Protein AF-A0A0F7RTU9-F1 (afdb_monomer)

Mean predicted aligned error: 8.28 Å

InterPro domains:
  IPR013785 Aldolase-type TIM barrel [G3DSA:3.20.20.70] (1-147)
  IPR051799 NADH-dependent flavin oxidoreductase [PTHR43656] (2-129)

Foldseek 3Di:
DLLVCVVVPAQEDEDDDAPPVDGPPDDDDVVCVVLQAPCLVVLVVCQVSDDGHFYEYEGRFWFLVSQVVSCVVPSGVHYDDDLLCLQPVCSVVCRVVVVDGTRQDADPLQPPVLSVLLSVQSVVCVVVVHRRQDRNDPVSSVVSNVNSVPDDDPPDPDDPDDDD

Solvent-accessible surface area (backbone atoms only — not comparable to full-atom values): 9627 Å² total; per-residue (Å²): 110,68,54,58,43,42,74,72,66,42,62,66,48,74,44,68,86,62,50,95,87,47,73,77,73,80,76,77,51,71,67,33,60,76,54,30,27,81,50,45,75,56,32,50,69,49,48,84,59,51,91,77,39,41,38,31,40,37,49,69,68,51,34,50,67,53,52,49,48,37,42,76,72,55,35,24,75,39,80,46,82,60,74,63,46,32,62,33,78,56,45,71,59,32,39,75,66,70,74,35,65,51,59,82,61,72,24,86,83,39,54,77,89,44,50,63,39,29,36,55,49,15,45,52,29,49,75,71,74,40,80,38,58,50,38,55,37,71,67,25,13,50,51,32,48,58,56,36,71,68,56,73,77,76,81,74,95,66,87,91,76,90,81,132

Sequence (164 aa):
MSKRLEAAGVDLIELSGGTYESSGFEHKKESTVARESFFIEFAERIRPNLTKAKLAVTGGFRSSKAMAKAVEERSCDIVGLARPLCGEPHLCKDLLSDKQEKARDVHPDLPRQIEIGACVVQLNQLGHGATPCDTSTAEGAKFATDAAMQRKEPEHGGEKDQKL

pLDDT: mean 83.97, std 19.17, range [34.91, 98.06]

Secondary structure (DSSP, 8-state):
-HHHHHHTT--EEEE---BTTB-TTS---HHHHHTS-SSHHHHHHHGGG-SSSEEEEESS--BHHHHHHHHHTTS-SEEE--HHHHH-TTHHHHHHTTS-SBPPPPPTTS-GGGHHHHHHHHHHHHHTTPPPP-TTSHHHHHHHHHHHHTPPPP---S------

Radius of gyration: 18.68 Å; Cα contacts (8 Å, |Δi|>4): 212; chains: 1; bounding box: 53×34×46 Å

Organism: NCBI:txid49012

Nearest PDB structures (foldseek):
  1ps9-assembly1_A  TM=8.253E-01  e=2.124E-02  Escherichia coli
  6qkr-assembly1_A  TM=6.696E-01  e=1.210E-02  bacterium enrichment culture clone N47
  8e5h-assembly1_A  TM=7.631E-01  e=3.502E-02  Stutzerimonas chloritidismutans AW-1
  6ei9-assembly2_B  TM=5.352E-01  e=2.727E-02  Escherichia coli
  1vhn-assembly1_A  TM=4.891E-01  e=1.554E-02  Thermotoga maritima

Structure (mmCIF, N/CA/C/O backbone):
data_AF-A0A0F7RTU9-F1
#
_entry.id   AF-A0A0F7RTU9-F1
#
loop_
_atom_site.group_PDB
_atom_site.id
_atom_site.type_symbol
_atom_site.label_atom_id
_atom_site.label_alt_id
_atom_site.label_comp_id
_atom_site.label_asym_id
_atom_site.label_entity_id
_atom_site.label_seq_id
_atom_site.pdbx_PDB_ins_code
_atom_site.Cartn_x
_atom_site.Cartn_y
_atom_site.Cartn_z
_atom_site.occupancy
_atom_site.B_iso_or_equiv
_atom_site.auth_seq_id
_atom_site.auth_comp_id
_atom_site.auth_asym_id
_atom_site.auth_atom_id
_atom_site.pdbx_PDB_model_num
ATOM 1 N N . MET A 1 1 ? -22.866 11.097 9.475 1.00 85.38 1 MET A N 1
ATOM 2 C CA . MET A 1 1 ? -22.987 10.113 8.377 1.00 85.38 1 MET A CA 1
ATOM 3 C C . MET A 1 1 ? -22.564 8.719 8.832 1.00 85.38 1 MET A C 1
ATOM 5 O O . MET A 1 1 ? -23.419 7.851 8.861 1.00 85.38 1 MET A O 1
ATOM 9 N N . SER A 1 2 ? -21.321 8.517 9.288 1.00 86.81 2 SER A N 1
ATOM 10 C CA . SER A 1 2 ? -20.786 7.209 9.729 1.00 86.81 2 SER A CA 1
ATOM 11 C C . SER A 1 2 ? -21.684 6.423 10.704 1.00 86.81 2 SER A C 1
ATOM 13 O O . SER A 1 2 ? -22.021 5.283 10.416 1.00 86.81 2 SER A O 1
ATOM 15 N N . LYS A 1 3 ? -22.190 7.049 11.779 1.00 90.75 3 LYS A N 1
ATOM 16 C CA . LYS A 1 3 ? -23.154 6.412 12.712 1.00 90.75 3 LYS A CA 1
ATOM 17 C C . LYS A 1 3 ? -24.434 5.909 12.038 1.00 90.75 3 LYS A C 1
ATOM 19 O O . LYS A 1 3 ? -24.979 4.889 12.434 1.00 90.75 3 LYS A O 1
ATOM 24 N N . ARG A 1 4 ? -24.933 6.641 11.034 1.00 95.00 4 ARG A N 1
ATOM 25 C CA . ARG A 1 4 ? -26.150 6.263 10.296 1.00 95.00 4 ARG A CA 1
ATOM 26 C C . ARG A 1 4 ? -25.887 5.074 9.379 1.00 95.00 4 ARG A C 1
ATOM 28 O O . ARG A 1 4 ? -26.762 4.232 9.256 1.00 95.00 4 ARG A O 1
ATOM 35 N N . LEU A 1 5 ? -24.700 5.010 8.771 1.00 94.12 5 LEU A N 1
ATOM 36 C CA . LEU A 1 5 ? -24.277 3.865 7.961 1.00 94.12 5 LEU A CA 1
ATOM 37 C C . LEU A 1 5 ? -24.150 2.605 8.827 1.00 94.12 5 LEU A C 1
ATOM 39 O O . LEU A 1 5 ? -24.721 1.578 8.486 1.00 94.12 5 LEU A O 1
ATOM 43 N N . GLU A 1 6 ? -23.500 2.705 9.988 1.00 93.19 6 GLU A N 1
ATOM 44 C CA . GLU A 1 6 ? -23.400 1.583 10.933 1.00 93.19 6 GLU A CA 1
ATOM 45 C C . GLU A 1 6 ? -24.781 1.137 11.448 1.00 93.19 6 GLU A C 1
ATOM 47 O O . GLU A 1 6 ? -25.077 -0.054 11.476 1.00 93.19 6 GLU A O 1
ATOM 52 N N . ALA A 1 7 ? -25.671 2.079 11.786 1.00 94.44 7 ALA A N 1
ATOM 53 C CA . ALA A 1 7 ? -27.045 1.761 12.187 1.00 94.44 7 ALA A CA 1
ATOM 54 C C . ALA A 1 7 ? -27.873 1.110 11.063 1.00 94.44 7 ALA A C 1
ATOM 56 O O . ALA A 1 7 ? -28.804 0.363 11.349 1.00 94.44 7 ALA A O 1
ATOM 57 N N . ALA A 1 8 ? -27.528 1.376 9.801 1.00 96.56 8 ALA A N 1
ATOM 58 C CA . ALA A 1 8 ? -28.127 0.736 8.633 1.00 96.56 8 ALA A CA 1
ATOM 59 C C . ALA A 1 8 ? -27.530 -0.652 8.324 1.00 96.56 8 ALA A C 1
ATOM 61 O O . ALA A 1 8 ? -27.941 -1.275 7.350 1.00 96.56 8 ALA A O 1
ATOM 62 N N . GLY A 1 9 ? -26.586 -1.143 9.137 1.00 96.31 9 GLY A N 1
ATOM 63 C CA . GLY A 1 9 ? -25.987 -2.470 8.984 1.00 96.31 9 GLY A CA 1
ATOM 64 C C . GLY A 1 9 ? -24.750 -2.514 8.086 1.00 96.31 9 GLY A C 1
ATOM 65 O O . GLY A 1 9 ? -24.400 -3.583 7.606 1.00 96.31 9 GLY A O 1
ATOM 66 N N . VAL A 1 10 ? -24.084 -1.382 7.831 1.00 96.69 10 VAL A N 1
ATOM 67 C CA . V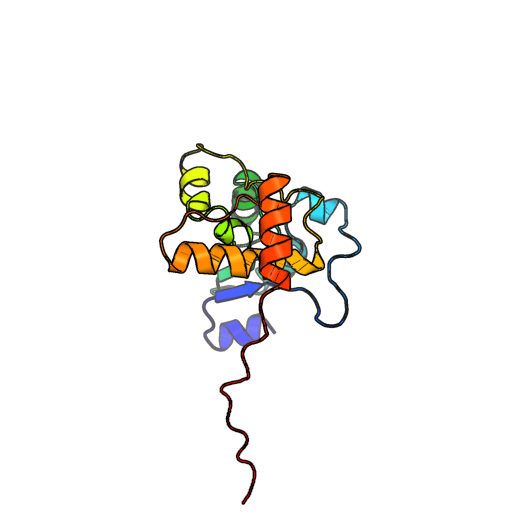AL A 1 10 ? -22.806 -1.382 7.100 1.00 96.69 10 VAL A CA 1
ATOM 68 C C . VAL A 1 10 ? -21.691 -1.942 7.988 1.00 96.69 10 VAL A C 1
ATOM 70 O O . VAL A 1 10 ? -21.366 -1.350 9.016 1.00 96.69 10 VAL A O 1
ATOM 73 N N . ASP A 1 11 ? -21.067 -3.039 7.552 1.00 96.81 11 ASP A N 1
ATOM 74 C CA . ASP A 1 11 ? -19.986 -3.721 8.285 1.00 96.81 11 ASP A CA 1
ATOM 75 C C . ASP A 1 11 ? -18.588 -3.140 8.025 1.00 96.81 11 ASP A C 1
ATOM 77 O O . ASP A 1 11 ? -17.681 -3.286 8.848 1.00 96.81 11 ASP A O 1
ATOM 81 N N . LEU A 1 12 ? -18.399 -2.471 6.885 1.00 96.38 12 LEU A N 1
ATOM 82 C CA . LEU A 1 12 ? -17.127 -1.892 6.462 1.00 96.38 12 LEU A CA 1
ATOM 83 C C . LEU A 1 12 ? -17.349 -0.505 5.869 1.00 96.38 12 LEU A C 1
ATOM 85 O O . LEU A 1 12 ? -18.114 -0.334 4.923 1.00 96.38 12 LEU A O 1
ATOM 89 N N . ILE A 1 13 ? -16.628 0.477 6.397 1.00 94.38 13 ILE A N 1
ATOM 90 C CA . ILE A 1 13 ? -16.525 1.810 5.813 1.00 94.38 13 ILE A CA 1
ATOM 91 C C . ILE A 1 13 ? -15.108 1.955 5.279 1.00 94.38 13 ILE A C 1
ATOM 93 O O . ILE A 1 13 ? -14.144 1.880 6.037 1.00 94.38 13 ILE A O 1
ATOM 97 N N . GLU A 1 14 ? -14.985 2.158 3.975 1.00 92.94 14 GLU A N 1
ATOM 98 C CA . GLU A 1 14 ? -13.709 2.386 3.306 1.00 92.94 14 GLU A CA 1
ATOM 99 C C . GLU A 1 14 ? -13.533 3.877 3.012 1.00 92.94 14 GLU A C 1
ATOM 101 O O . GLU A 1 14 ? -14.459 4.553 2.561 1.00 92.94 14 GLU A O 1
ATOM 106 N N . LEU A 1 15 ? -12.356 4.403 3.348 1.00 89.25 15 LEU A N 1
ATOM 107 C CA . LEU A 1 15 ? -11.948 5.771 3.077 1.00 89.25 15 LEU A CA 1
ATOM 108 C C . LEU A 1 15 ? -10.879 5.763 1.990 1.00 89.25 15 LEU A C 1
ATOM 110 O O . LEU A 1 15 ? -9.719 5.423 2.234 1.00 89.25 15 LEU A O 1
ATOM 114 N N . SER A 1 16 ? -11.287 6.206 0.812 1.00 82.62 16 SER A N 1
ATOM 115 C CA . SER A 1 16 ? -10.440 6.519 -0.331 1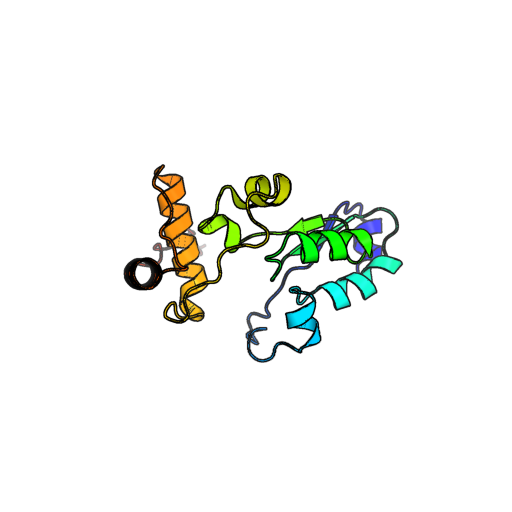.00 82.62 16 SER A CA 1
ATOM 116 C C . SER A 1 16 ? -10.737 7.939 -0.812 1.00 82.62 16 SER A C 1
ATOM 118 O O . SER A 1 16 ? -11.682 8.590 -0.357 1.00 82.62 16 SER A O 1
ATOM 120 N N . GLY A 1 17 ? -9.928 8.462 -1.733 1.00 68.50 17 GLY A N 1
ATOM 121 C CA . GLY A 1 17 ? -10.258 9.737 -2.352 1.00 68.50 17 GLY A CA 1
ATOM 122 C C . GLY A 1 17 ? -9.194 10.353 -3.250 1.00 68.50 17 GLY A C 1
ATOM 123 O O . GLY A 1 17 ? -8.142 9.780 -3.535 1.00 68.50 17 GLY A O 1
ATOM 124 N N . GLY A 1 18 ? -9.556 11.564 -3.667 1.00 55.22 18 GLY A N 1
ATOM 125 C CA . GLY A 1 18 ? -9.053 12.367 -4.773 1.00 55.22 18 GLY A CA 1
ATOM 126 C C . GLY A 1 18 ? -10.289 13.073 -5.328 1.00 55.22 18 GLY A C 1
ATOM 127 O O . GLY A 1 18 ? -11.167 12.422 -5.882 1.00 55.22 18 GLY A O 1
ATOM 128 N N . THR A 1 19 ? -10.456 14.366 -5.069 1.00 38.78 19 THR A N 1
ATOM 129 C CA . THR A 1 19 ? -11.599 15.112 -5.608 1.00 38.78 19 THR A CA 1
ATOM 130 C C . THR A 1 19 ? -11.443 15.200 -7.124 1.00 38.78 19 THR A C 1
ATOM 132 O O . THR A 1 19 ? -10.412 15.662 -7.601 1.00 38.78 19 THR A O 1
ATOM 135 N N . TYR A 1 20 ? -12.455 14.778 -7.888 1.00 39.41 20 TYR A N 1
ATOM 136 C CA . TYR A 1 20 ? -12.481 14.941 -9.353 1.00 39.41 20 TYR A CA 1
AT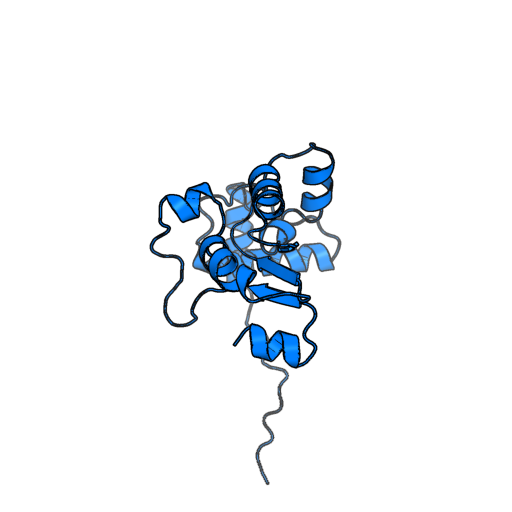OM 137 C C . TYR A 1 20 ? -12.249 16.409 -9.781 1.00 39.41 20 TYR A C 1
ATOM 139 O O . TYR A 1 20 ? -11.766 16.660 -10.878 1.00 39.41 20 TYR A O 1
ATOM 147 N N . GLU A 1 21 ? -12.544 17.367 -8.894 1.00 34.91 21 GLU A N 1
ATOM 148 C CA . GLU A 1 21 ? -12.516 18.816 -9.151 1.00 34.91 21 GLU A CA 1
ATOM 149 C C . GLU A 1 21 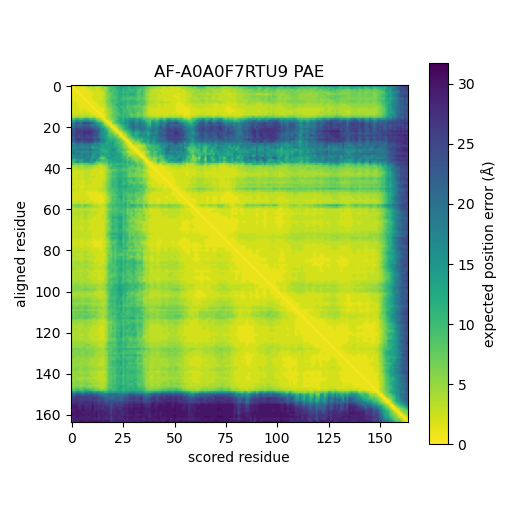? -11.303 19.549 -8.554 1.00 34.91 21 GLU A C 1
ATOM 151 O O . GLU A 1 21 ? -11.055 20.711 -8.858 1.00 34.91 21 GLU A O 1
ATOM 156 N N . SER A 1 22 ? -10.511 18.886 -7.716 1.00 42.12 22 SER A N 1
ATOM 157 C CA . SER A 1 22 ? -9.191 19.378 -7.332 1.00 42.12 22 SER A CA 1
ATOM 158 C C . SER A 1 22 ? -8.310 18.166 -7.165 1.00 42.12 22 SER A C 1
ATOM 160 O O . SER A 1 22 ? -8.549 17.328 -6.296 1.00 42.12 22 SER A O 1
ATOM 162 N N . SER A 1 23 ? -7.316 18.040 -8.037 1.00 42.38 23 SER A N 1
ATOM 163 C CA . SER A 1 23 ? -6.279 17.032 -7.921 1.00 42.38 23 SER A CA 1
ATOM 164 C C . SER A 1 23 ? -5.760 17.074 -6.485 1.00 42.38 23 SER A C 1
ATOM 166 O O . SER A 1 23 ? -5.029 17.998 -6.127 1.00 42.38 23 SER A O 1
ATOM 168 N N . GLY A 1 24 ? -6.168 16.108 -5.647 1.00 46.50 24 GLY A N 1
ATOM 169 C CA . GLY A 1 24 ? -5.779 15.942 -4.234 1.00 46.50 24 GLY A CA 1
ATOM 170 C C . GLY A 1 24 ? -4.296 15.583 -4.086 1.00 46.50 24 GLY A C 1
ATOM 171 O O . GLY A 1 24 ? -3.894 14.723 -3.310 1.00 46.50 24 GLY A O 1
ATOM 172 N N . PHE A 1 25 ? -3.483 16.195 -4.931 1.00 49.94 25 PHE A N 1
ATOM 173 C CA . PHE A 1 25 ? -2.214 15.756 -5.453 1.00 49.94 25 PHE A CA 1
ATOM 174 C C . PHE A 1 25 ? -1.198 16.902 -5.485 1.00 49.94 25 PHE A C 1
ATOM 176 O O . PHE A 1 25 ? -0.016 16.594 -5.635 1.00 49.94 25 PHE A O 1
ATOM 183 N N . GLU A 1 26 ? -1.621 18.165 -5.319 1.00 45.56 26 GLU A N 1
ATOM 184 C CA . GLU A 1 26 ? -0.742 19.331 -5.504 1.00 45.56 26 GLU A CA 1
ATOM 185 C C . GLU A 1 26 ? -0.017 19.808 -4.241 1.00 45.56 26 GLU A C 1
ATOM 187 O O . GLU A 1 26 ? 1.090 20.317 -4.354 1.00 45.56 26 GLU A O 1
ATOM 192 N N . HIS A 1 27 ? -0.511 19.538 -3.030 1.00 40.78 27 HIS A N 1
ATOM 193 C CA . HIS A 1 27 ? 0.259 19.822 -1.813 1.00 40.78 27 HIS A CA 1
ATOM 194 C C . HIS A 1 27 ? 0.085 18.719 -0.773 1.00 40.78 27 HIS A C 1
ATOM 196 O O . HIS A 1 27 ? -0.912 18.660 -0.053 1.00 40.78 27 HIS A O 1
ATOM 202 N N . LYS A 1 28 ? 1.080 17.827 -0.678 1.00 53.28 28 LYS A N 1
ATOM 203 C CA . LYS A 1 28 ? 1.184 16.921 0.468 1.00 53.28 28 LYS A CA 1
ATOM 204 C C . LYS A 1 28 ? 1.765 17.715 1.634 1.00 53.28 28 LYS A C 1
ATOM 206 O O . LYS A 1 28 ? 2.880 18.217 1.531 1.00 53.28 28 LYS A O 1
ATOM 211 N N . LYS A 1 29 ? 1.035 17.811 2.746 1.00 53.38 29 LYS A N 1
ATOM 212 C CA . LYS A 1 29 ? 1.633 18.247 4.016 1.00 53.38 29 LYS A CA 1
ATOM 213 C C . LYS A 1 29 ? 2.758 17.276 4.381 1.00 53.38 29 LYS A C 1
ATOM 215 O O . LYS A 1 29 ? 2.654 16.087 4.078 1.00 53.38 29 LYS A O 1
ATOM 220 N N . GLU A 1 30 ? 3.790 17.738 5.081 1.00 54.28 30 GLU A N 1
ATOM 221 C CA . GLU A 1 30 ? 4.855 16.853 5.581 1.00 54.28 30 GLU A CA 1
ATOM 222 C C . GLU A 1 30 ? 4.289 15.687 6.407 1.00 54.28 30 GLU A C 1
ATOM 224 O O . GLU A 1 30 ? 4.762 14.560 6.280 1.00 54.28 30 GLU A O 1
ATOM 229 N N . SER A 1 31 ? 3.202 15.909 7.161 1.00 51.91 31 SER A N 1
ATOM 230 C CA . SER A 1 31 ? 2.493 14.847 7.889 1.00 51.91 31 SER A CA 1
ATOM 231 C C . SER A 1 31 ? 1.918 13.765 6.966 1.00 51.91 31 SER A C 1
ATOM 233 O O . SER A 1 31 ? 1.980 12.583 7.295 1.00 51.91 31 SER A O 1
ATOM 235 N N . THR A 1 32 ? 1.407 14.146 5.794 1.00 55.56 32 THR A N 1
ATOM 236 C CA . THR A 1 32 ? 0.882 13.237 4.765 1.00 55.56 32 THR A CA 1
ATOM 237 C C . THR A 1 32 ? 1.990 12.445 4.075 1.00 55.56 32 THR A C 1
ATOM 239 O O . THR A 1 32 ? 1.783 11.292 3.705 1.00 55.56 32 THR A O 1
ATOM 242 N N . VAL A 1 33 ? 3.170 13.047 3.904 1.00 59.25 33 VAL A N 1
ATOM 243 C CA . VAL A 1 33 ? 4.358 12.344 3.398 1.00 59.25 33 VAL A CA 1
ATOM 244 C C . VAL A 1 33 ? 4.858 11.347 4.443 1.00 59.25 33 VAL A C 1
ATOM 246 O O . VAL A 1 33 ? 5.031 10.175 4.127 1.00 59.25 33 VAL A O 1
ATOM 249 N N . ALA A 1 34 ? 5.016 11.784 5.695 1.00 57.28 34 ALA A N 1
ATOM 250 C CA . ALA A 1 34 ? 5.559 10.977 6.785 1.00 57.28 34 ALA A CA 1
ATOM 251 C C . ALA A 1 34 ? 4.668 9.790 7.187 1.00 57.28 34 ALA A C 1
ATOM 253 O O . ALA A 1 34 ? 5.176 8.764 7.628 1.00 57.28 34 ALA A O 1
ATOM 254 N N . ARG A 1 35 ? 3.341 9.918 7.057 1.00 56.38 35 ARG A N 1
ATOM 255 C CA . ARG A 1 35 ? 2.386 8.834 7.357 1.00 56.38 35 ARG A CA 1
ATOM 256 C C . ARG A 1 35 ? 2.007 8.007 6.133 1.00 56.38 35 ARG A C 1
ATOM 258 O O . ARG A 1 35 ? 1.185 7.107 6.254 1.00 56.38 35 ARG A O 1
ATOM 265 N N . GLU A 1 36 ? 2.536 8.358 4.961 1.00 58.97 36 GLU A N 1
ATOM 266 C CA . GLU A 1 36 ? 2.221 7.773 3.652 1.00 58.97 36 GLU A CA 1
ATOM 267 C C . GLU A 1 36 ? 0.729 7.789 3.257 1.00 58.97 36 GLU A C 1
ATOM 269 O O . GLU A 1 36 ? 0.404 7.439 2.131 1.00 58.97 36 GLU A O 1
ATOM 274 N N . SER A 1 37 ? -0.193 8.246 4.109 1.00 63.19 37 SER A N 1
ATOM 275 C CA . SER A 1 37 ? -1.632 8.210 3.857 1.00 63.19 37 SER A CA 1
ATOM 276 C C . SER A 1 37 ? -2.283 9.575 4.034 1.00 63.19 37 SER A C 1
ATOM 278 O O . SER A 1 37 ? -2.144 10.246 5.057 1.00 63.19 37 SER A O 1
ATOM 280 N N . PHE A 1 38 ? -3.055 9.960 3.020 1.00 66.44 38 PHE A N 1
ATOM 281 C CA . PHE A 1 38 ? -3.840 11.193 2.986 1.00 66.44 38 PHE A CA 1
ATOM 282 C C . PHE A 1 38 ? -5.050 11.159 3.921 1.00 66.44 38 PHE A C 1
ATOM 284 O O . PHE A 1 38 ? -5.511 12.208 4.364 1.00 66.44 38 PHE A O 1
ATOM 291 N N . PHE A 1 39 ? -5.564 9.965 4.223 1.00 77.00 39 PHE A 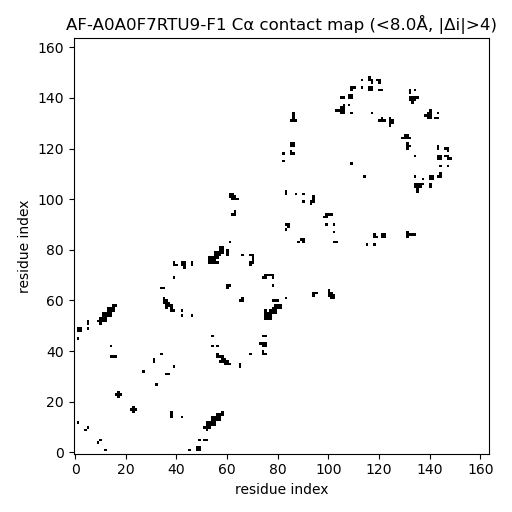N 1
ATOM 292 C CA . PHE A 1 39 ? -6.867 9.797 4.866 1.00 77.00 39 PHE A CA 1
ATOM 293 C C . PHE A 1 39 ? -6.781 9.350 6.321 1.00 77.00 39 PHE A C 1
ATOM 295 O O . PHE A 1 39 ? -7.809 9.324 6.986 1.00 77.00 39 PHE A O 1
ATOM 302 N N . ILE A 1 40 ? -5.587 9.069 6.849 1.00 82.44 40 ILE A N 1
ATOM 303 C CA . ILE A 1 40 ? -5.417 8.621 8.238 1.00 82.44 40 ILE A CA 1
ATOM 304 C C . ILE A 1 40 ? -5.915 9.661 9.252 1.00 82.44 40 ILE A C 1
ATOM 306 O O . ILE A 1 40 ? -6.684 9.309 10.140 1.00 82.44 40 ILE A O 1
ATOM 310 N N . GLU A 1 41 ? -5.614 10.951 9.067 1.00 81.94 41 GLU A N 1
ATOM 311 C CA . GLU A 1 41 ? -6.143 12.011 9.948 1.00 81.94 41 GLU A CA 1
ATOM 312 C C . GLU A 1 41 ? -7.682 12.103 9.895 1.00 81.94 41 GLU A C 1
ATOM 314 O O . GLU A 1 41 ? -8.339 12.452 10.877 1.00 81.94 41 GLU A O 1
ATOM 319 N N . PHE A 1 42 ? -8.283 11.800 8.742 1.00 85.44 42 PHE A N 1
ATOM 320 C CA . PHE A 1 42 ? -9.738 11.777 8.592 1.00 85.44 42 PHE A CA 1
ATOM 321 C C . PHE A 1 42 ? -10.348 10.516 9.215 1.00 85.44 42 PHE A C 1
ATOM 323 O O . PHE A 1 42 ? -11.373 10.590 9.897 1.00 85.44 42 PHE A O 1
ATOM 330 N N . ALA A 1 43 ? -9.681 9.376 9.047 1.00 89.69 43 ALA A N 1
ATOM 331 C CA . ALA A 1 43 ? -10.042 8.100 9.641 1.00 89.69 43 ALA A CA 1
ATOM 332 C C . ALA A 1 43 ? -10.048 8.181 11.174 1.00 89.69 43 ALA A C 1
ATOM 334 O O . ALA A 1 43 ? -11.034 7.799 11.804 1.00 89.69 43 ALA A O 1
ATOM 335 N N . GLU A 1 44 ? -9.030 8.811 11.766 1.00 89.88 44 GLU A N 1
ATOM 336 C CA . GLU A 1 44 ? -8.925 9.075 13.208 1.00 89.88 44 GLU A CA 1
ATOM 337 C C . GLU A 1 44 ? -10.103 9.899 13.751 1.00 89.88 44 GLU A C 1
ATOM 339 O O . GLU A 1 44 ? -10.546 9.682 14.877 1.00 89.88 44 GLU A O 1
ATOM 344 N N . ARG A 1 45 ? -10.678 10.805 12.949 1.00 90.12 45 ARG A N 1
ATOM 345 C CA . ARG A 1 45 ? -11.871 11.585 13.337 1.00 90.12 45 ARG A CA 1
ATOM 346 C C . ARG A 1 45 ? -13.167 10.785 13.231 1.00 90.12 45 ARG A C 1
ATOM 348 O O . ARG A 1 45 ? -14.121 11.044 13.967 1.00 90.12 45 ARG A O 1
ATOM 355 N N . ILE A 1 46 ? -13.235 9.829 12.306 1.00 90.44 46 ILE A N 1
ATOM 356 C CA . ILE A 1 46 ? -14.410 8.969 12.123 1.00 90.44 46 ILE A CA 1
ATOM 357 C C . ILE A 1 46 ? -14.425 7.842 13.152 1.00 90.44 46 ILE A C 1
ATOM 359 O O . ILE A 1 46 ? -15.499 7.520 13.660 1.00 90.44 46 ILE A O 1
ATOM 363 N N . ARG A 1 47 ? -13.260 7.278 13.484 1.00 91.69 47 ARG A N 1
ATOM 364 C CA . ARG A 1 47 ? -13.104 6.084 14.321 1.00 91.69 47 ARG A CA 1
ATOM 365 C C . ARG A 1 47 ? -13.893 6.120 15.640 1.00 91.69 47 ARG A C 1
ATOM 367 O O . ARG A 1 47 ? -14.583 5.138 15.901 1.00 91.69 47 ARG A O 1
ATOM 374 N N . PRO A 1 48 ? -13.910 7.213 16.433 1.00 93.50 48 PRO A N 1
ATOM 375 C CA . PRO A 1 48 ? -14.671 7.269 17.688 1.00 93.50 48 PRO A CA 1
ATOM 376 C C . PRO A 1 48 ? -16.192 7.170 17.510 1.00 93.50 48 PRO A C 1
ATOM 378 O O . PRO A 1 48 ? -16.923 6.967 18.475 1.00 93.50 48 PRO A O 1
ATOM 381 N N . ASN A 1 49 ? -16.691 7.360 16.287 1.00 93.25 49 ASN A N 1
ATOM 382 C CA . ASN A 1 49 ? -18.113 7.298 15.972 1.00 93.25 49 ASN A CA 1
ATOM 383 C C . ASN A 1 49 ? -18.585 5.901 15.555 1.00 93.25 49 ASN A C 1
ATOM 385 O O . ASN A 1 49 ? -19.781 5.746 15.323 1.00 93.25 49 ASN A O 1
ATOM 389 N N . LEU A 1 50 ? -17.676 4.934 15.423 1.00 94.19 50 LEU A N 1
ATOM 390 C CA . LEU A 1 50 ? -17.970 3.567 15.005 1.00 94.19 50 LEU A CA 1
ATOM 391 C C . LEU A 1 50 ? -17.805 2.616 16.186 1.00 94.19 50 LEU A C 1
ATOM 393 O O . LEU A 1 50 ? -16.838 2.712 16.942 1.00 94.19 50 LEU A O 1
ATOM 397 N N . THR A 1 51 ? -18.751 1.696 16.338 1.00 93.56 51 THR A N 1
ATOM 398 C CA . THR A 1 51 ? -18.764 0.704 17.422 1.00 93.56 51 THR A CA 1
ATOM 399 C C . THR A 1 51 ? -1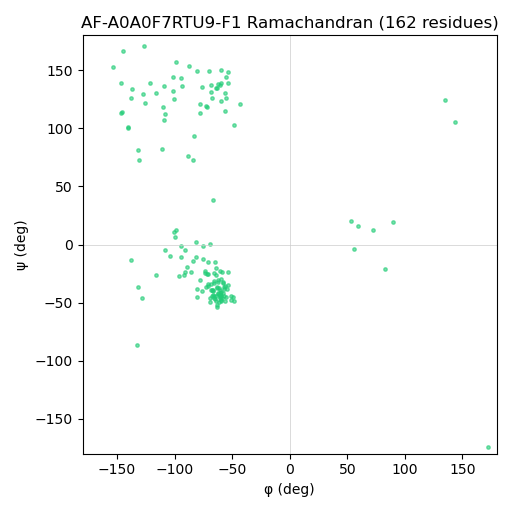8.636 -0.731 16.920 1.00 93.56 51 THR A C 1
ATOM 401 O O . THR A 1 51 ? -18.128 -1.585 17.645 1.00 93.56 51 THR A O 1
ATOM 404 N N . LYS A 1 52 ? -19.059 -1.003 15.682 1.00 94.44 52 LYS A N 1
ATOM 405 C CA . LYS A 1 52 ? -19.097 -2.334 15.061 1.00 94.44 52 LYS A CA 1
ATOM 406 C C . LYS A 1 52 ? -18.407 -2.353 13.703 1.00 94.44 52 LYS A C 1
ATOM 408 O O . LYS A 1 52 ? -17.613 -3.259 13.451 1.00 94.44 52 LYS A O 1
ATOM 413 N N . ALA A 1 53 ? -18.695 -1.362 12.861 1.00 96.56 53 ALA A N 1
ATOM 414 C CA . ALA A 1 53 ? -18.167 -1.280 11.512 1.00 96.56 53 ALA A CA 1
ATOM 415 C C . ALA A 1 53 ? -16.641 -1.152 11.539 1.00 96.56 53 ALA A C 1
ATOM 417 O O . ALA A 1 53 ? -16.072 -0.414 12.352 1.00 96.56 53 ALA A O 1
ATOM 418 N N . LYS A 1 54 ? -15.977 -1.868 10.633 1.00 96.88 54 LYS A N 1
ATOM 419 C CA . LYS A 1 54 ? -14.537 -1.748 10.414 1.00 96.88 54 LYS A CA 1
ATOM 420 C C . LYS A 1 54 ? -14.234 -0.536 9.551 1.00 96.88 54 LYS A C 1
ATOM 422 O O . LYS A 1 54 ? -15.032 -0.161 8.693 1.00 96.88 54 LYS A O 1
ATOM 427 N N . LEU A 1 55 ? -13.073 0.064 9.778 1.00 95.44 55 LEU A N 1
ATOM 428 C CA . LEU A 1 55 ? -12.596 1.200 9.001 1.00 95.44 55 LEU A CA 1
ATOM 429 C C . LEU A 1 55 ? -11.436 0.772 8.101 1.00 95.44 55 LEU A C 1
ATOM 431 O O . LEU A 1 55 ? -10.357 0.456 8.599 1.00 95.44 55 LEU A O 1
ATOM 435 N N . ALA A 1 56 ? -11.639 0.774 6.787 1.00 95.50 56 ALA A N 1
ATOM 436 C CA . ALA A 1 56 ? -10.565 0.607 5.815 1.00 95.50 56 ALA A CA 1
ATOM 437 C C . ALA A 1 56 ? -10.041 1.968 5.350 1.00 95.50 56 ALA A C 1
ATOM 439 O O . ALA A 1 56 ? -10.819 2.903 5.165 1.00 95.50 56 ALA A O 1
ATOM 440 N N . VAL A 1 57 ? -8.732 2.075 5.130 1.00 93.19 57 VAL A N 1
ATOM 441 C CA . VAL A 1 57 ? -8.112 3.258 4.525 1.00 93.19 57 VAL A CA 1
ATOM 442 C C . VAL A 1 57 ? -7.276 2.834 3.326 1.00 93.19 57 VAL A C 1
ATOM 444 O O . VAL A 1 57 ? -6.322 2.068 3.467 1.00 93.19 57 VAL A O 1
ATOM 447 N N . THR A 1 58 ? -7.599 3.381 2.157 1.00 90.25 58 THR A N 1
ATOM 448 C CA . THR A 1 58 ? -6.863 3.147 0.912 1.00 90.25 58 THR A CA 1
ATOM 449 C C . THR A 1 58 ? -6.240 4.446 0.431 1.00 90.25 58 THR A C 1
ATOM 451 O O . THR A 1 58 ? -6.909 5.467 0.273 1.00 90.25 58 THR A O 1
ATOM 454 N N . GLY A 1 59 ? -4.947 4.396 0.118 1.00 81.25 59 GLY A N 1
ATOM 455 C CA . GLY A 1 59 ? -4.266 5.489 -0.566 1.00 81.25 59 GLY A CA 1
ATOM 456 C C . GLY A 1 59 ? -2.916 5.831 0.040 1.00 81.25 59 GLY A C 1
ATOM 457 O O . GLY A 1 59 ? -2.807 6.166 1.214 1.00 81.25 59 GLY A O 1
ATOM 458 N N . GLY A 1 60 ? -1.894 5.796 -0.814 1.00 81.19 60 GLY A N 1
ATOM 459 C CA . GLY A 1 60 ? -0.551 6.295 -0.527 1.00 81.19 60 GLY A CA 1
ATOM 460 C C . GLY A 1 60 ? 0.368 5.343 0.247 1.00 81.19 60 GLY A C 1
ATOM 461 O O . GLY A 1 60 ? 1.577 5.483 0.093 1.00 81.19 60 GLY A O 1
ATOM 462 N N . PHE A 1 61 ? -0.169 4.356 0.977 1.00 90.81 61 PHE A N 1
ATOM 463 C CA . PHE A 1 61 ? 0.632 3.343 1.673 1.00 90.81 61 PHE A CA 1
ATOM 464 C C . PHE A 1 61 ? 1.578 2.595 0.729 1.00 90.81 61 PHE A C 1
ATOM 466 O O . PHE A 1 61 ? 1.160 2.090 -0.318 1.00 90.81 61 PHE A O 1
ATOM 473 N N . ARG A 1 62 ? 2.851 2.508 1.125 1.00 92.50 62 ARG A N 1
ATOM 474 C CA . ARG A 1 62 ? 3.912 1.817 0.385 1.00 92.50 62 ARG A CA 1
ATOM 475 C C . ARG A 1 62 ? 4.728 0.881 1.266 1.00 92.50 62 ARG A C 1
ATOM 477 O O . ARG A 1 62 ? 5.106 -0.174 0.767 1.00 92.50 62 ARG A O 1
ATOM 484 N N . SER A 1 63 ? 4.989 1.233 2.525 1.00 95.12 63 SER A N 1
ATOM 485 C CA . SER A 1 63 ? 5.836 0.443 3.432 1.00 95.12 63 SER A CA 1
ATOM 486 C C . SER A 1 63 ? 5.051 -0.407 4.431 1.00 95.12 63 SER A C 1
ATOM 488 O O . SER A 1 63 ? 4.034 0.035 4.966 1.00 95.12 63 SER A O 1
ATOM 490 N N . SER A 1 64 ? 5.552 -1.607 4.747 1.00 95.88 64 SER A N 1
ATOM 491 C CA . SER A 1 64 ? 4.965 -2.474 5.783 1.00 95.88 64 SER A CA 1
ATOM 492 C C . SER A 1 64 ? 4.906 -1.765 7.138 1.00 95.88 64 SER A C 1
ATOM 494 O O . SER A 1 64 ? 3.901 -1.846 7.839 1.00 95.88 64 SER A O 1
ATOM 496 N N . LYS A 1 65 ? 5.936 -0.975 7.465 1.00 94.88 65 LYS A N 1
ATOM 497 C CA . LYS A 1 65 ? 6.007 -0.170 8.689 1.00 94.88 65 LYS A CA 1
ATOM 498 C C . LYS A 1 65 ? 4.884 0.865 8.790 1.00 94.88 65 LYS A C 1
ATOM 500 O O . LYS A 1 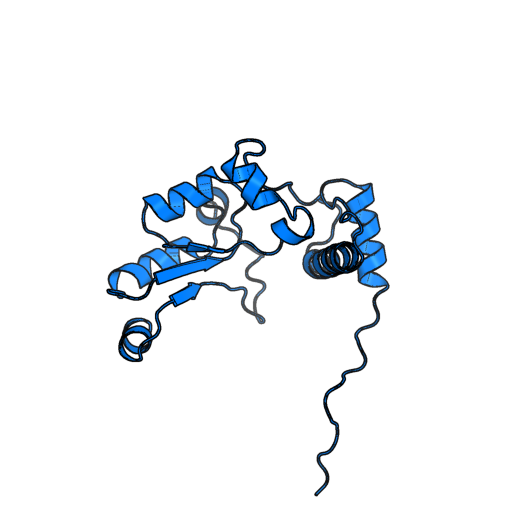65 ? 4.276 0.989 9.851 1.00 94.88 65 LYS A O 1
ATOM 505 N N . ALA A 1 66 ? 4.597 1.610 7.718 1.00 92.06 66 ALA A N 1
ATOM 506 C CA . ALA A 1 66 ? 3.502 2.580 7.725 1.00 92.06 66 ALA A CA 1
ATOM 507 C C . ALA A 1 66 ? 2.135 1.889 7.846 1.00 92.06 66 ALA A C 1
ATOM 509 O O . ALA A 1 66 ? 1.270 2.364 8.584 1.00 92.06 66 ALA A O 1
ATOM 510 N N . MET A 1 67 ? 1.958 0.750 7.168 1.00 95.44 67 MET A N 1
ATOM 511 C CA . MET A 1 67 ? 0.732 -0.051 7.245 1.00 95.44 67 MET A CA 1
ATOM 512 C C . MET A 1 67 ? 0.510 -0.611 8.657 1.00 95.44 67 MET A C 1
ATOM 514 O O . MET A 1 67 ? -0.573 -0.442 9.214 1.00 95.44 67 MET A O 1
ATOM 518 N N . ALA A 1 68 ? 1.537 -1.221 9.256 1.00 95.88 68 ALA A N 1
ATOM 519 C CA . ALA A 1 68 ? 1.487 -1.764 10.612 1.00 95.88 68 ALA A CA 1
ATOM 520 C C . ALA A 1 68 ? 1.157 -0.668 11.630 1.00 95.88 68 ALA A C 1
ATOM 522 O O . ALA A 1 68 ? 0.199 -0.803 12.386 1.00 95.88 68 ALA A O 1
ATOM 523 N N . LYS A 1 69 ? 1.861 0.469 11.559 1.00 94.25 69 LYS A N 1
ATOM 524 C CA . LYS A 1 69 ? 1.612 1.621 12.429 1.00 94.25 69 LYS A CA 1
ATOM 525 C C . LYS A 1 69 ? 0.158 2.103 12.358 1.00 94.25 69 LYS A C 1
ATOM 527 O O . LYS A 1 69 ? -0.456 2.334 13.393 1.00 94.25 69 LYS A O 1
ATOM 532 N N . ALA A 1 70 ? -0.415 2.214 11.158 1.00 93.38 70 ALA A N 1
ATOM 533 C CA . ALA A 1 70 ? -1.801 2.654 10.978 1.00 93.38 70 ALA A CA 1
ATOM 534 C C . ALA A 1 70 ? -2.836 1.711 11.624 1.00 93.38 70 ALA A C 1
ATOM 536 O O . ALA A 1 70 ? -3.903 2.165 12.048 1.00 93.38 70 ALA A O 1
ATOM 537 N N . VAL A 1 71 ? -2.533 0.412 11.692 1.00 95.75 71 VAL A N 1
ATOM 538 C CA . VAL A 1 71 ? -3.374 -0.593 12.358 1.00 95.75 71 VAL A CA 1
ATOM 539 C C . VAL A 1 71 ? -3.144 -0.583 13.872 1.00 95.75 71 VAL A C 1
ATOM 541 O O . VAL A 1 71 ? -4.107 -0.566 14.639 1.00 95.75 71 VAL A O 1
ATOM 544 N N . GLU A 1 72 ? -1.885 -0.539 14.314 1.00 96.38 72 GLU A N 1
ATOM 545 C CA . GLU A 1 72 ? -1.491 -0.503 15.731 1.00 96.38 72 GLU A CA 1
ATOM 546 C C . GLU A 1 72 ? -2.047 0.731 16.453 1.00 96.38 72 GLU A C 1
ATOM 548 O O . GLU A 1 72 ? -2.609 0.619 17.543 1.00 96.38 72 GLU A O 1
ATOM 553 N N . GLU A 1 73 ? -1.980 1.902 15.813 1.00 94.19 73 GLU A N 1
ATOM 554 C CA . GLU A 1 73 ? -2.538 3.160 16.328 1.00 94.19 73 GLU A CA 1
ATOM 555 C C . GLU A 1 73 ? -4.073 3.222 16.206 1.00 94.19 73 GLU A C 1
ATOM 557 O O . GLU A 1 73 ? -4.703 4.186 16.643 1.00 94.19 73 GLU A O 1
ATOM 562 N N . ARG A 1 74 ? -4.705 2.178 15.648 1.00 93.12 74 ARG A N 1
ATOM 563 C CA . ARG A 1 74 ? -6.153 2.068 15.389 1.00 93.12 74 ARG A CA 1
ATOM 564 C C . ARG A 1 74 ? -6.713 3.160 14.477 1.00 93.12 74 ARG A C 1
ATOM 566 O O . ARG A 1 74 ? -7.941 3.308 14.391 1.00 93.12 74 ARG A O 1
ATOM 573 N N . SER A 1 75 ? -5.853 3.873 13.755 1.00 91.00 75 SER A N 1
ATOM 574 C CA . SER A 1 75 ? -6.252 4.837 12.730 1.00 91.00 75 SER A CA 1
ATOM 575 C C . SER A 1 75 ? -7.072 4.165 11.621 1.00 91.00 75 SER A C 1
ATOM 577 O O . SER A 1 75 ? -7.981 4.781 11.071 1.00 91.00 75 SER A O 1
ATOM 579 N N . CYS A 1 76 ? -6.831 2.878 11.348 1.00 94.31 76 CYS A N 1
ATOM 580 C CA . CYS A 1 76 ? -7.705 2.014 10.552 1.00 94.31 76 CYS A CA 1
ATOM 581 C C . CYS A 1 76 ? -7.697 0.570 11.086 1.00 94.31 76 CYS A C 1
ATOM 583 O O . CYS A 1 76 ? -6.874 0.210 11.922 1.00 94.31 76 CYS A O 1
ATOM 585 N N . ASP A 1 77 ? -8.648 -0.248 10.641 1.00 96.75 77 ASP A N 1
ATOM 586 C CA . ASP A 1 77 ? -8.660 -1.702 10.849 1.00 96.75 77 ASP A CA 1
ATOM 587 C C . ASP A 1 77 ? -8.081 -2.461 9.649 1.00 96.75 77 ASP A C 1
ATOM 589 O O . ASP A 1 77 ? -7.599 -3.580 9.799 1.00 96.75 77 ASP A O 1
ATOM 593 N N . ILE A 1 78 ? -8.174 -1.876 8.451 1.00 96.69 78 ILE A N 1
ATOM 594 C CA . ILE A 1 78 ? -7.761 -2.494 7.189 1.00 96.69 78 ILE A CA 1
ATOM 595 C C . ILE A 1 78 ? -7.013 -1.453 6.357 1.00 96.69 78 ILE A C 1
ATOM 597 O O . ILE A 1 78 ? -7.481 -0.326 6.187 1.00 96.69 78 ILE A O 1
ATOM 601 N N . VAL A 1 79 ? -5.877 -1.850 5.791 1.00 95.25 79 VAL A N 1
ATOM 602 C CA . VAL A 1 79 ? -5.143 -1.041 4.815 1.00 95.25 79 VAL A CA 1
ATOM 603 C C . VAL A 1 79 ? -5.440 -1.545 3.407 1.00 95.25 79 VAL A C 1
ATOM 605 O O . VAL A 1 79 ? -5.246 -2.722 3.109 1.00 95.25 79 VAL A O 1
ATOM 608 N N . GLY A 1 80 ? -5.898 -0.647 2.536 1.00 94.06 80 GLY A N 1
ATOM 609 C CA . GLY A 1 80 ? -6.103 -0.928 1.119 1.00 94.06 80 GLY A CA 1
ATOM 610 C C . GLY A 1 80 ? -4.888 -0.555 0.267 1.00 94.06 80 GLY A C 1
ATOM 611 O O . GLY A 1 80 ? -4.318 0.532 0.407 1.00 94.06 80 GLY A O 1
ATOM 612 N N . LEU A 1 81 ? -4.527 -1.441 -0.666 1.00 94.00 81 LEU A N 1
ATOM 613 C CA . LEU A 1 81 ? -3.477 -1.243 -1.670 1.00 94.00 81 LEU A CA 1
ATOM 614 C C . LEU A 1 81 ? -4.071 -1.381 -3.074 1.00 94.00 81 LEU A C 1
ATOM 616 O O . LEU A 1 81 ? -4.889 -2.260 -3.321 1.00 94.00 81 LEU A O 1
ATOM 620 N N . ALA A 1 82 ? -3.646 -0.513 -3.995 1.00 92.88 82 ALA A N 1
ATOM 621 C CA . ALA A 1 82 ? -4.125 -0.511 -5.379 1.00 92.88 82 ALA A CA 1
ATOM 622 C C . ALA A 1 82 ? -2.958 -0.414 -6.371 1.00 92.88 82 ALA A C 1
ATOM 624 O O . ALA A 1 82 ? -2.422 -1.430 -6.797 1.00 92.88 82 ALA A O 1
ATOM 625 N N . ARG A 1 83 ? -2.505 0.805 -6.691 1.00 92.38 83 ARG A N 1
ATOM 626 C CA . ARG A 1 83 ? -1.460 1.059 -7.703 1.00 92.38 83 ARG A CA 1
ATOM 627 C C . ARG A 1 83 ? -0.176 0.228 -7.528 1.00 92.38 83 ARG A C 1
ATOM 629 O O . ARG A 1 83 ? 0.258 -0.346 -8.521 1.00 92.38 83 ARG A O 1
ATOM 636 N N . PRO A 1 84 ? 0.401 0.066 -6.317 1.00 93.75 84 PRO A N 1
ATOM 637 C CA . PRO A 1 84 ? 1.579 -0.788 -6.144 1.00 93.75 84 PRO A CA 1
ATOM 638 C C . PRO A 1 84 ? 1.381 -2.233 -6.626 1.00 93.75 84 PRO A C 1
ATOM 640 O O . PRO A 1 84 ? 2.285 -2.814 -7.216 1.00 93.75 84 PRO A O 1
ATOM 643 N N . LEU A 1 85 ? 0.179 -2.797 -6.460 1.00 96.94 85 LEU A N 1
ATOM 644 C CA . LEU A 1 85 ? -0.118 -4.178 -6.853 1.00 96.94 85 LEU A CA 1
ATOM 645 C C . LEU A 1 85 ? -0.182 -4.382 -8.372 1.00 96.94 85 LEU A C 1
ATOM 647 O O . LEU A 1 85 ? -0.127 -5.521 -8.823 1.00 96.94 85 LEU A O 1
ATOM 651 N N . CYS A 1 86 ? -0.273 -3.307 -9.163 1.00 96.75 86 CYS A N 1
ATOM 652 C CA . CYS A 1 86 ? -0.277 -3.410 -10.622 1.00 96.75 86 CYS A CA 1
ATOM 653 C C . CYS A 1 86 ? 1.105 -3.839 -11.141 1.00 96.75 86 CYS A C 1
ATOM 655 O O . CYS A 1 86 ? 1.201 -4.765 -11.941 1.00 96.75 86 CYS A O 1
ATOM 657 N N . GLY A 1 87 ? 2.179 -3.215 -10.645 1.00 96.31 87 GLY A N 1
ATOM 658 C CA . GLY A 1 87 ? 3.560 -3.572 -10.995 1.00 96.31 87 GLY A CA 1
ATOM 659 C C . GLY A 1 87 ? 4.182 -4.650 -10.102 1.00 96.31 87 GLY A C 1
ATOM 660 O O . GLY A 1 87 ? 5.180 -5.266 -10.475 1.00 96.31 87 GLY A O 1
ATOM 661 N N . GLU A 1 88 ? 3.618 -4.874 -8.913 1.00 97.38 88 GLU A N 1
ATOM 662 C CA . GLU A 1 88 ? 4.145 -5.788 -7.896 1.00 97.38 88 GLU A CA 1
ATOM 663 C C . GLU A 1 88 ? 3.030 -6.718 -7.374 1.00 97.38 88 GLU A C 1
ATOM 665 O O . GLU A 1 88 ? 2.574 -6.576 -6.238 1.00 97.38 88 GLU A O 1
ATOM 670 N N . PRO A 1 89 ? 2.571 -7.704 -8.169 1.00 96.88 89 PRO A N 1
ATOM 671 C CA . PRO A 1 89 ? 1.427 -8.556 -7.811 1.00 96.88 89 PRO A CA 1
ATOM 672 C C . PRO A 1 89 ? 1.667 -9.423 -6.563 1.00 96.88 89 PRO A C 1
ATOM 674 O O . PRO A 1 89 ? 0.721 -9.888 -5.930 1.00 96.88 89 PRO A O 1
ATOM 677 N N . HIS A 1 90 ? 2.931 -9.641 -6.190 1.00 97.00 90 HIS A N 1
ATOM 678 C CA . HIS A 1 90 ? 3.325 -10.376 -4.988 1.00 97.00 90 HIS A CA 1
ATOM 679 C C . HIS A 1 90 ? 3.698 -9.471 -3.809 1.00 97.00 90 HIS A C 1
ATOM 681 O O . HIS A 1 90 ? 4.114 -9.994 -2.777 1.00 97.00 90 HIS A O 1
ATOM 687 N N . LEU A 1 91 ? 3.512 -8.148 -3.918 1.00 97.44 91 LEU A N 1
ATOM 688 C CA . LEU A 1 91 ? 3.937 -7.186 -2.899 1.00 97.44 91 LEU A CA 1
ATOM 689 C C . LEU A 1 91 ? 3.449 -7.566 -1.500 1.00 97.44 91 LEU A C 1
ATOM 691 O O . LEU A 1 91 ? 4.249 -7.605 -0.581 1.00 97.44 91 LEU A O 1
ATOM 695 N N . CYS A 1 92 ? 2.168 -7.908 -1.324 1.00 96.75 92 CYS A N 1
ATOM 696 C CA . CYS A 1 92 ? 1.649 -8.279 -0.002 1.00 96.75 92 CYS A CA 1
ATOM 697 C C . CYS A 1 92 ? 2.402 -9.470 0.607 1.00 96.75 92 CYS A C 1
ATOM 699 O O . CYS A 1 92 ? 2.712 -9.461 1.793 1.00 96.75 92 CYS A O 1
ATOM 701 N N . LYS A 1 93 ? 2.712 -10.487 -0.205 1.00 97.94 93 LYS A N 1
ATOM 702 C CA . LYS A 1 93 ? 3.479 -11.653 0.242 1.00 97.94 93 LYS A CA 1
ATOM 703 C C . LYS A 1 93 ? 4.905 -11.251 0.608 1.00 97.94 93 LYS A C 1
ATOM 705 O O . LYS A 1 93 ? 5.383 -11.652 1.660 1.00 97.94 93 LYS A O 1
ATOM 710 N N . ASP A 1 94 ? 5.546 -10.456 -0.243 1.00 98.06 94 ASP A N 1
ATOM 711 C CA . ASP A 1 94 ? 6.934 -10.037 -0.067 1.00 98.06 94 ASP A CA 1
ATOM 712 C C . ASP A 1 94 ? 7.105 -9.093 1.141 1.00 98.06 94 ASP A C 1
ATOM 714 O O . ASP A 1 94 ? 8.107 -9.198 1.847 1.00 98.06 94 ASP A O 1
ATOM 718 N N . LEU A 1 95 ? 6.109 -8.243 1.429 1.00 97.06 95 LEU A N 1
ATOM 719 C CA . LEU A 1 95 ? 6.047 -7.417 2.641 1.00 97.06 95 LEU A CA 1
ATOM 720 C C . LEU A 1 95 ? 5.871 -8.265 3.909 1.00 97.06 95 LEU A C 1
ATOM 722 O O . LEU A 1 95 ? 6.517 -7.998 4.913 1.00 97.06 95 LEU A O 1
ATOM 726 N N . LEU A 1 96 ? 4.991 -9.273 3.881 1.00 96.00 96 LEU A N 1
ATOM 727 C CA . LEU A 1 96 ? 4.720 -10.135 5.041 1.00 96.00 96 LEU A CA 1
ATOM 728 C C . LEU A 1 96 ? 5.850 -11.126 5.339 1.00 96.00 96 LEU A C 1
ATOM 730 O O . LEU A 1 96 ? 5.935 -11.630 6.454 1.00 96.00 96 LEU A O 1
ATOM 734 N N . SER A 1 97 ? 6.676 -11.450 4.343 1.00 97.19 97 SER A N 1
ATOM 735 C CA . SER A 1 97 ? 7.823 -12.348 4.493 1.00 97.19 97 SER A CA 1
ATOM 736 C C . SER A 1 97 ? 9.153 -11.607 4.658 1.00 97.19 97 SER A C 1
ATOM 738 O O . SER A 1 97 ? 10.195 -12.224 4.443 1.00 97.19 97 SER A O 1
ATOM 740 N N . ASP A 1 98 ? 9.122 -10.294 4.909 1.00 95.00 98 ASP A N 1
ATOM 741 C CA . ASP A 1 98 ? 10.295 -9.413 5.022 1.00 95.00 98 ASP A CA 1
ATOM 742 C C . ASP A 1 98 ? 11.259 -9.464 3.819 1.00 95.00 98 ASP A C 1
ATOM 744 O O . ASP A 1 98 ? 12.421 -9.071 3.902 1.00 95.00 98 ASP A O 1
ATOM 748 N N . LYS A 1 99 ? 10.784 -9.928 2.657 1.00 97.06 99 LYS A N 1
ATOM 749 C CA . LYS A 1 99 ? 11.569 -9.935 1.413 1.00 97.06 99 LYS A CA 1
ATOM 750 C C . LYS A 1 99 ? 11.694 -8.522 0.841 1.00 97.06 99 LYS A C 1
ATOM 752 O O . LYS A 1 99 ? 12.623 -8.235 0.087 1.00 97.06 99 LYS A O 1
ATOM 757 N N . GLN A 1 100 ? 10.748 -7.655 1.185 1.00 96.19 100 GLN A N 1
ATOM 758 C CA . GLN A 1 100 ? 10.690 -6.267 0.765 1.00 96.19 100 GLN A CA 1
ATOM 759 C C . GLN A 1 100 ? 10.071 -5.430 1.885 1.00 96.19 100 GLN A C 1
ATOM 761 O O . GLN A 1 100 ? 9.096 -5.840 2.500 1.00 96.19 100 GLN A O 1
ATOM 766 N N . GLU A 1 101 ? 10.610 -4.239 2.145 1.00 95.94 101 GLU A N 1
ATOM 767 C CA . GLU A 1 101 ? 10.091 -3.359 3.207 1.00 95.94 101 GLU A CA 1
ATOM 768 C C . GLU A 1 101 ? 9.034 -2.368 2.695 1.00 95.94 101 GLU A C 1
ATOM 770 O O . GLU A 1 101 ? 8.180 -1.893 3.450 1.00 95.94 101 GLU A O 1
ATOM 775 N N . LYS A 1 102 ? 9.092 -2.028 1.401 1.00 96.25 102 LYS A N 1
ATOM 776 C CA . LYS A 1 102 ? 8.186 -1.076 0.749 1.00 96.25 102 LYS A CA 1
ATOM 777 C C . LYS A 1 102 ? 8.034 -1.343 -0.742 1.00 96.25 102 LYS A C 1
ATOM 779 O O . LYS A 1 102 ? 8.980 -1.815 -1.361 1.00 96.25 102 LYS A O 1
ATOM 784 N N . ALA A 1 103 ? 6.903 -0.962 -1.331 1.00 95.81 103 ALA A N 1
ATOM 785 C CA . ALA A 1 103 ? 6.700 -0.940 -2.784 1.00 95.81 103 ALA A CA 1
ATOM 786 C C . ALA A 1 103 ? 7.794 -0.142 -3.524 1.00 95.81 103 ALA A C 1
ATOM 788 O O . ALA A 1 103 ? 8.282 0.872 -3.013 1.00 95.81 103 ALA A O 1
ATOM 789 N N . ARG A 1 104 ? 8.132 -0.539 -4.755 1.00 95.12 104 ARG A N 1
ATOM 790 C CA . ARG A 1 104 ? 9.076 0.184 -5.625 1.00 95.12 104 ARG A CA 1
ATOM 791 C C . ARG A 1 104 ? 8.533 1.554 -5.989 1.00 95.12 104 ARG A C 1
ATOM 793 O O . ARG A 1 104 ? 7.343 1.699 -6.273 1.00 95.12 104 ARG A O 1
ATOM 800 N N . ASP A 1 105 ? 9.365 2.586 -5.918 1.00 91.81 105 ASP A N 1
ATOM 801 C CA . ASP A 1 105 ? 8.967 3.937 -6.321 1.00 91.81 105 ASP A CA 1
ATOM 802 C C . ASP A 1 105 ? 8.797 4.005 -7.839 1.00 91.81 105 ASP A C 1
ATOM 804 O O . ASP A 1 105 ? 9.432 3.266 -8.585 1.00 91.81 105 ASP A O 1
ATOM 808 N N . VAL A 1 106 ? 7.887 4.858 -8.298 1.00 91.12 106 VAL A N 1
ATOM 809 C CA . VAL A 1 106 ? 7.708 5.095 -9.731 1.00 91.12 106 VAL A CA 1
ATOM 810 C C . VAL A 1 106 ? 8.850 5.990 -10.209 1.00 91.12 106 VAL A C 1
ATOM 812 O O . VAL A 1 106 ? 9.182 6.968 -9.537 1.00 91.12 106 VAL A O 1
ATOM 815 N N . HIS A 1 107 ? 9.449 5.659 -11.352 1.00 96.25 107 HIS A N 1
ATOM 816 C CA . HIS A 1 107 ? 10.509 6.459 -11.951 1.00 96.25 107 HIS A CA 1
ATOM 817 C C . HIS A 1 107 ? 9.992 7.879 -12.258 1.00 96.25 107 HIS A C 1
ATOM 819 O O . HIS A 1 107 ? 8.869 8.011 -12.752 1.00 96.25 107 HIS A O 1
ATOM 825 N N . PRO A 1 108 ? 10.779 8.944 -12.015 1.00 93.00 108 PRO A N 1
ATOM 826 C CA . PRO A 1 108 ? 10.348 10.330 -12.237 1.00 93.00 108 PRO A CA 1
ATOM 827 C C . PRO A 1 108 ? 9.936 10.638 -13.683 1.00 93.00 108 PRO A C 1
ATOM 829 O O . PRO A 1 108 ? 9.146 11.552 -13.908 1.00 93.00 108 PRO A O 1
ATOM 832 N N . ASP A 1 109 ? 10.432 9.859 -14.645 1.00 93.75 109 ASP A N 1
ATOM 833 C CA . ASP A 1 109 ? 10.098 10.021 -16.065 1.00 93.75 109 ASP A CA 1
ATOM 834 C C . ASP A 1 109 ? 8.696 9.511 -16.427 1.00 93.75 109 ASP A C 1
ATOM 836 O O . ASP A 1 109 ? 8.227 9.803 -17.524 1.00 93.75 109 ASP A O 1
ATOM 840 N N . LEU A 1 110 ? 8.010 8.764 -15.547 1.00 91.75 110 LEU A N 1
ATOM 841 C CA . LEU A 1 110 ? 6.603 8.423 -15.761 1.00 91.75 110 LEU A CA 1
ATOM 842 C C . LEU A 1 110 ? 5.739 9.642 -15.395 1.00 91.75 110 LEU A C 1
ATOM 844 O O . LEU A 1 110 ? 5.638 9.979 -14.209 1.00 91.75 110 LEU A O 1
ATOM 848 N N . PRO A 1 111 ? 5.053 10.292 -16.354 1.00 88.69 111 PRO A N 1
ATOM 849 C CA . PRO A 1 111 ? 4.224 11.444 -16.036 1.00 88.69 111 PRO A CA 1
ATOM 850 C C . PRO A 1 111 ? 3.089 11.034 -15.099 1.00 88.69 111 PRO A C 1
ATOM 852 O O . PRO A 1 111 ? 2.395 10.042 -15.332 1.00 88.69 111 PRO A O 1
ATOM 855 N N . ARG A 1 112 ? 2.842 11.823 -14.053 1.00 84.44 112 ARG A N 1
ATOM 856 C CA . ARG A 1 112 ? 1.832 11.503 -13.031 1.00 84.44 112 ARG A CA 1
ATOM 857 C C . ARG A 1 112 ? 0.424 11.322 -13.608 1.00 84.44 112 ARG A C 1
ATOM 859 O O . ARG A 1 112 ? -0.342 10.500 -13.119 1.00 84.44 112 ARG A O 1
ATOM 866 N N . GLN A 1 113 ? 0.093 12.058 -14.668 1.00 84.69 113 GLN A N 1
ATOM 867 C CA . GLN A 1 113 ? -1.176 11.957 -15.395 1.00 84.69 113 GLN A CA 1
ATOM 868 C C . GLN A 1 113 ? -1.340 10.600 -16.097 1.00 84.69 113 GLN A C 1
ATOM 870 O O . GLN A 1 113 ? -2.460 10.154 -16.328 1.00 84.69 113 GLN A O 1
ATOM 875 N N . ILE A 1 114 ? -0.228 9.932 -16.410 1.00 89.44 114 ILE A N 1
ATOM 876 C CA . ILE A 1 114 ? -0.183 8.641 -17.099 1.00 89.44 114 ILE A CA 1
ATOM 877 C C . ILE A 1 114 ? -0.106 7.468 -16.111 1.00 89.44 114 ILE A C 1
ATOM 879 O O . ILE A 1 114 ? -0.343 6.334 -16.509 1.00 89.44 114 ILE A O 1
ATOM 883 N N . GLU A 1 115 ? 0.129 7.700 -14.815 1.00 88.81 115 GLU A N 1
ATOM 884 C CA . GLU A 1 115 ? 0.283 6.638 -13.802 1.00 88.81 115 GLU A CA 1
ATOM 885 C C . GLU A 1 115 ? -0.909 5.655 -13.778 1.00 88.81 115 GLU A C 1
ATOM 887 O O . GLU A 1 115 ? -0.717 4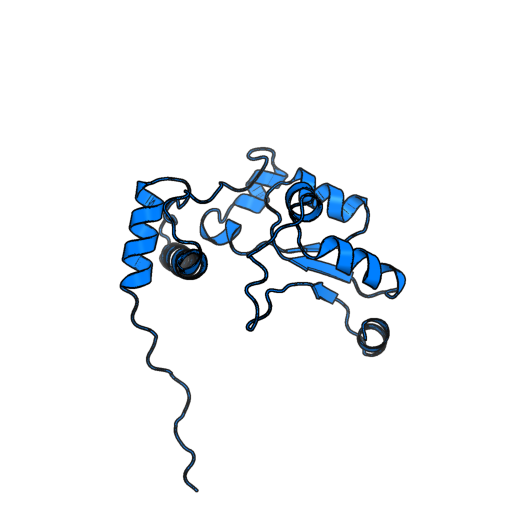.443 -13.670 1.00 88.81 115 GLU A O 1
ATOM 892 N N . ILE A 1 116 ? -2.143 6.146 -13.955 1.00 90.25 116 ILE A N 1
ATOM 893 C CA . ILE A 1 116 ? -3.339 5.289 -14.068 1.00 90.25 116 ILE A CA 1
ATOM 894 C C . ILE A 1 116 ? -3.305 4.463 -15.363 1.00 90.25 116 ILE A C 1
ATOM 896 O O . ILE A 1 116 ? -3.563 3.260 -15.336 1.00 90.25 116 ILE A O 1
ATOM 900 N N . GLY A 1 117 ? -2.945 5.083 -16.489 1.00 92.88 117 GLY A N 1
ATOM 901 C CA . GLY A 1 117 ? -2.773 4.388 -17.766 1.00 92.88 117 GLY A CA 1
ATOM 902 C C . GLY A 1 117 ? -1.682 3.313 -17.705 1.00 92.88 117 GLY A C 1
ATOM 903 O O . GLY A 1 117 ? -1.877 2.207 -18.205 1.00 92.88 117 GLY A O 1
ATOM 904 N N . ALA A 1 118 ? -0.577 3.586 -17.010 1.00 94.88 118 ALA A N 1
ATOM 905 C CA . ALA A 1 118 ? 0.487 2.621 -16.753 1.00 94.88 118 ALA A CA 1
ATOM 906 C C . ALA A 1 118 ? -0.007 1.427 -15.918 1.00 94.88 118 ALA A C 1
ATOM 908 O O . ALA A 1 118 ? 0.283 0.282 -16.261 1.00 94.88 118 ALA A O 1
ATOM 909 N N . CYS A 1 119 ? -0.830 1.662 -14.888 1.00 95.50 119 CYS A N 1
ATOM 910 C CA . CYS A 1 119 ? -1.468 0.579 -14.130 1.00 95.50 119 CYS A CA 1
ATOM 911 C C . CYS A 1 119 ? -2.356 -0.293 -15.033 1.00 95.50 119 CYS A C 1
ATOM 913 O O . CYS A 1 119 ? -2.342 -1.516 -14.939 1.00 95.50 119 CYS A O 1
ATOM 915 N N . VAL A 1 120 ? -3.097 0.324 -15.955 1.00 96.44 120 VAL A N 1
ATOM 916 C CA . VAL A 1 120 ? -3.936 -0.372 -16.942 1.00 96.44 120 VAL A CA 1
ATOM 917 C C . VAL A 1 120 ? -3.097 -1.190 -17.944 1.00 96.44 120 VAL A C 1
ATOM 919 O O . VAL A 1 120 ? -3.516 -2.274 -18.369 1.00 96.44 120 VAL A O 1
ATOM 922 N N . VAL A 1 121 ? -1.893 -0.724 -18.296 1.00 96.38 121 VAL A N 1
ATOM 923 C CA . VAL A 1 121 ? -0.892 -1.500 -19.055 1.00 96.38 121 VAL A CA 1
ATOM 924 C C . VAL A 1 121 ? -0.431 -2.720 -18.262 1.00 96.38 121 VAL A C 1
ATOM 926 O O . VAL A 1 121 ? -0.551 -3.838 -18.759 1.00 96.38 121 VAL A O 1
ATOM 929 N N . GLN A 1 122 ? -0.002 -2.525 -17.019 1.00 97.75 122 GLN A N 1
ATOM 930 C CA . GLN A 1 122 ? 0.477 -3.595 -16.143 1.00 97.75 122 GLN A CA 1
ATOM 931 C C . GLN A 1 122 ? -0.595 -4.660 -15.862 1.00 97.75 122 GLN A C 1
ATOM 933 O O . GLN A 1 122 ? -0.336 -5.854 -15.995 1.00 97.75 122 GLN A O 1
ATOM 938 N N . LEU A 1 123 ? -1.829 -4.250 -15.555 1.00 97.75 123 LEU A N 1
ATOM 939 C CA . LEU A 1 123 ? -2.952 -5.170 -15.336 1.00 97.75 123 LEU A CA 1
ATOM 940 C C . LEU A 1 123 ? -3.298 -5.969 -16.595 1.00 97.75 123 LEU A C 1
ATOM 942 O O . LEU A 1 123 ? -3.630 -7.149 -16.510 1.00 97.75 123 LEU A O 1
ATOM 946 N N . ASN A 1 124 ? -3.198 -5.354 -17.775 1.00 96.62 124 ASN A N 1
ATOM 947 C CA . ASN A 1 124 ? -3.391 -6.072 -19.030 1.00 96.62 124 ASN A CA 1
ATOM 948 C C . ASN A 1 124 ? -2.284 -7.107 -19.270 1.00 96.62 124 ASN A C 1
ATOM 950 O O . ASN A 1 124 ? -2.604 -8.212 -19.697 1.00 96.62 124 ASN A O 1
ATOM 954 N N . GLN A 1 125 ? -1.024 -6.794 -18.951 1.00 97.25 125 GLN A N 1
ATOM 955 C CA . GLN A 1 125 ? 0.075 -7.765 -19.014 1.00 97.25 125 GLN A CA 1
ATOM 956 C C . GLN A 1 125 ? -0.189 -8.953 -18.080 1.00 97.25 125 GLN A C 1
ATOM 958 O O . GLN A 1 125 ? -0.142 -10.096 -18.534 1.00 97.25 125 GLN A O 1
ATOM 963 N N . LEU A 1 126 ? -0.583 -8.690 -16.827 1.00 96.94 126 LEU A N 1
ATOM 964 C CA . LEU A 1 126 ? -0.969 -9.736 -15.869 1.00 96.94 126 LEU A CA 1
ATOM 965 C C . LEU A 1 126 ? -2.113 -10.604 -16.390 1.00 96.94 126 LEU A C 1
ATOM 967 O O . LEU A 1 126 ? -2.042 -11.827 -16.308 1.00 96.94 126 LEU A O 1
ATOM 971 N N . GLY A 1 127 ? -3.146 -9.982 -16.967 1.00 96.69 127 GLY A N 1
ATOM 972 C CA . GLY A 1 127 ? -4.290 -10.689 -17.544 1.00 96.69 127 GLY A CA 1
ATOM 973 C C . GLY A 1 127 ? -3.923 -11.637 -18.692 1.00 96.69 127 GLY A C 1
ATOM 974 O O . GLY A 1 127 ? -4.652 -12.592 -18.940 1.00 96.69 127 GLY A O 1
ATOM 975 N N . HIS A 1 128 ? -2.783 -11.416 -19.352 1.00 97.00 128 HIS A N 1
ATOM 976 C CA . HIS A 1 128 ? -2.243 -12.284 -20.405 1.00 97.00 128 HIS A CA 1
ATOM 977 C C . HIS A 1 128 ? -1.115 -13.207 -19.908 1.00 97.00 128 HIS A C 1
ATOM 979 O O . HIS A 1 128 ? -0.427 -13.826 -20.716 1.00 97.00 128 HIS A O 1
ATOM 985 N N . GLY A 1 129 ? -0.897 -13.300 -18.592 1.00 96.12 129 GLY A N 1
ATOM 986 C CA . GLY A 1 129 ? 0.160 -14.124 -18.000 1.00 96.12 129 GLY A CA 1
ATOM 987 C C . GLY A 1 129 ? 1.578 -13.578 -18.200 1.00 96.12 129 GLY A C 1
ATOM 988 O O . GLY A 1 129 ? 2.545 -14.295 -17.949 1.00 96.12 129 GLY A O 1
ATOM 989 N N . ALA A 1 130 ? 1.721 -12.330 -18.650 1.00 96.50 130 ALA A N 1
ATOM 990 C CA . ALA A 1 130 ? 3.009 -11.667 -18.791 1.00 96.50 130 ALA A CA 1
ATOM 991 C C . ALA A 1 130 ? 3.426 -10.971 -17.486 1.00 96.50 130 ALA A C 1
ATOM 993 O O . ALA A 1 130 ? 2.594 -10.533 -16.688 1.00 96.50 130 ALA A O 1
ATOM 994 N N . THR A 1 131 ? 4.735 -10.813 -17.294 1.00 96.25 131 THR A N 1
ATOM 995 C CA . THR A 1 131 ? 5.282 -9.991 -16.210 1.00 96.25 131 THR A CA 1
ATOM 996 C C . THR A 1 131 ? 4.970 -8.510 -16.473 1.00 96.25 131 THR A C 1
ATOM 998 O O . THR A 1 131 ? 5.239 -8.035 -17.582 1.00 96.25 131 THR A O 1
ATOM 1001 N N . PRO A 1 132 ? 4.440 -7.758 -15.488 1.00 97.56 132 PRO A N 1
ATOM 1002 C CA . PRO A 1 132 ? 4.253 -6.315 -15.604 1.00 97.56 132 PRO A CA 1
ATOM 1003 C C . PRO A 1 132 ? 5.549 -5.586 -15.948 1.00 97.56 132 PRO A C 1
ATOM 1005 O O . PRO A 1 132 ? 6.615 -5.929 -15.432 1.00 97.56 132 PRO A O 1
ATOM 1008 N N . CYS A 1 133 ? 5.458 -4.526 -16.749 1.00 96.81 133 CYS A N 1
ATOM 1009 C CA . CYS A 1 133 ? 6.577 -3.609 -16.929 1.00 96.81 133 CYS A CA 1
ATOM 1010 C C . CYS A 1 133 ? 6.972 -2.961 -15.590 1.00 96.81 133 CYS A C 1
ATOM 1012 O O . CYS A 1 133 ? 6.112 -2.523 -14.816 1.00 96.81 133 CYS A O 1
ATOM 1014 N N . ASP A 1 134 ? 8.277 -2.859 -15.340 1.00 97.25 134 ASP A N 1
ATOM 1015 C CA . ASP A 1 134 ? 8.815 -2.244 -14.130 1.00 97.25 134 ASP A CA 1
ATOM 1016 C C . ASP A 1 134 ? 8.879 -0.719 -14.265 1.00 97.25 134 ASP A C 1
ATOM 1018 O O . ASP A 1 134 ? 9.859 -0.153 -14.739 1.00 97.25 134 ASP A O 1
ATOM 1022 N N . THR A 1 135 ? 7.833 -0.031 -13.815 1.00 96.88 135 THR A N 1
ATOM 1023 C CA . THR A 1 135 ? 7.762 1.437 -13.858 1.00 96.88 135 THR A CA 1
ATOM 1024 C C . THR A 1 135 ? 8.731 2.133 -12.901 1.00 96.88 135 THR A C 1
ATOM 1026 O O . THR A 1 135 ? 8.711 3.359 -12.833 1.00 96.88 135 THR A O 1
ATOM 1029 N N . SER A 1 136 ? 9.544 1.394 -12.138 1.00 96.31 136 SER A N 1
ATOM 1030 C CA . SER A 1 136 ? 10.636 1.963 -11.342 1.00 96.31 136 SER A CA 1
ATOM 1031 C C . SER A 1 136 ? 11.925 2.173 -12.140 1.00 96.31 136 SER A C 1
ATOM 1033 O O . SER A 1 136 ? 12.789 2.927 -11.694 1.00 96.31 136 SER A O 1
ATOM 1035 N N . THR A 1 137 ? 12.041 1.580 -13.335 1.00 97.69 137 THR A N 1
ATOM 1036 C CA . THR A 1 137 ? 13.166 1.819 -14.253 1.00 97.69 137 THR A CA 1
ATOM 1037 C C . THR A 1 137 ? 12.804 2.826 -15.341 1.00 97.69 137 THR A C 1
ATOM 1039 O O . THR A 1 137 ? 11.631 2.997 -15.689 1.00 97.69 137 THR A O 1
ATOM 1042 N N . ALA A 1 138 ? 13.818 3.477 -15.916 1.00 97.19 138 ALA A N 1
ATOM 1043 C CA . ALA A 1 138 ? 13.632 4.405 -17.028 1.00 97.19 138 ALA A CA 1
ATOM 1044 C C . ALA A 1 138 ? 13.021 3.704 -18.255 1.00 97.19 138 ALA A C 1
ATOM 1046 O O . ALA A 1 138 ? 12.097 4.233 -18.878 1.00 97.19 138 ALA A O 1
ATOM 1047 N N . GLU A 1 139 ? 13.470 2.483 -18.576 1.00 97.62 139 GLU A N 1
ATOM 1048 C CA . GLU A 1 139 ? 12.925 1.722 -19.705 1.00 97.62 139 GLU A CA 1
ATOM 1049 C C . GLU A 1 139 ? 11.461 1.340 -19.480 1.00 97.62 139 GLU A C 1
ATOM 1051 O O . GLU A 1 139 ? 10.639 1.491 -20.386 1.00 97.62 139 GLU A O 1
ATOM 1056 N N . GLY A 1 140 ? 11.114 0.864 -18.281 1.00 96.88 140 GLY A N 1
ATOM 1057 C CA . GLY A 1 140 ? 9.747 0.459 -17.975 1.00 96.88 140 GLY A CA 1
ATOM 1058 C C . GLY A 1 140 ? 8.791 1.646 -17.875 1.00 96.88 140 GLY A C 1
ATOM 1059 O O . GLY A 1 140 ? 7.661 1.551 -18.353 1.00 96.88 140 GLY A O 1
ATOM 1060 N N . ALA A 1 141 ? 9.244 2.787 -17.348 1.00 96.94 141 ALA A N 1
ATOM 1061 C CA . ALA A 1 141 ? 8.478 4.032 -17.353 1.00 96.94 141 ALA A CA 1
ATOM 1062 C C . ALA A 1 141 ? 8.220 4.551 -18.774 1.00 96.94 141 ALA A C 1
ATOM 1064 O O . ALA A 1 141 ? 7.084 4.902 -19.108 1.00 96.94 141 ALA A O 1
ATOM 1065 N N . LYS A 1 142 ? 9.243 4.535 -19.639 1.00 96.81 142 LYS A N 1
ATOM 1066 C CA . LYS A 1 142 ? 9.089 4.897 -21.051 1.00 96.81 142 LYS A CA 1
ATOM 1067 C C . LYS A 1 142 ? 8.114 3.955 -21.759 1.00 96.81 142 LYS A C 1
ATOM 1069 O O . LYS A 1 142 ? 7.176 4.421 -22.398 1.00 96.81 142 LYS A O 1
ATOM 1074 N N . PHE A 1 143 ? 8.295 2.642 -21.600 1.00 96.56 143 PHE A N 1
ATOM 1075 C CA . PHE A 1 143 ? 7.403 1.638 -22.182 1.00 96.56 143 PHE A CA 1
ATOM 1076 C C . PHE A 1 143 ? 5.951 1.850 -21.748 1.00 96.56 143 PHE A C 1
ATOM 1078 O O . PHE A 1 143 ? 5.055 1.879 -22.589 1.00 96.56 143 PHE A O 1
ATOM 1085 N N . ALA A 1 144 ? 5.713 2.023 -20.446 1.00 95.81 144 ALA A N 1
ATOM 1086 C CA . ALA A 1 144 ? 4.371 2.220 -19.915 1.00 95.81 144 ALA A CA 1
ATOM 1087 C C . ALA A 1 144 ? 3.734 3.514 -20.439 1.00 95.81 144 ALA A C 1
ATOM 1089 O O . ALA A 1 144 ? 2.541 3.520 -20.735 1.00 95.81 144 ALA A O 1
ATOM 1090 N N . THR A 1 145 ? 4.525 4.581 -20.601 1.00 95.44 145 THR A N 1
ATOM 1091 C CA . THR A 1 145 ? 4.069 5.851 -21.186 1.00 95.44 145 THR A CA 1
ATOM 1092 C C . THR A 1 145 ? 3.634 5.666 -22.634 1.00 95.44 145 THR A C 1
ATOM 1094 O O . THR A 1 145 ? 2.493 5.980 -22.976 1.00 95.44 145 THR A O 1
ATOM 1097 N N . ASP A 1 146 ? 4.512 5.094 -23.461 1.00 95.50 146 ASP A N 1
ATOM 1098 C CA . ASP A 1 146 ? 4.245 4.853 -24.880 1.00 95.50 146 ASP A CA 1
ATOM 1099 C C . ASP A 1 146 ? 3.012 3.948 -25.054 1.00 95.50 146 ASP A C 1
ATOM 1101 O O . ASP A 1 146 ? 2.106 4.253 -25.831 1.00 95.50 146 ASP A O 1
ATOM 1105 N N . ALA A 1 147 ? 2.930 2.863 -24.277 1.00 94.38 147 ALA A N 1
ATOM 1106 C CA . ALA A 1 147 ? 1.824 1.913 -24.330 1.00 94.38 147 ALA A CA 1
ATOM 1107 C C . ALA A 1 147 ? 0.495 2.516 -23.848 1.00 94.38 147 ALA A C 1
ATOM 1109 O O . ALA A 1 147 ? -0.551 2.227 -24.428 1.00 94.38 147 ALA A O 1
ATOM 1110 N N . ALA A 1 148 ? 0.509 3.351 -22.804 1.00 92.50 148 ALA A N 1
ATOM 1111 C CA . ALA A 1 148 ? -0.693 4.005 -22.293 1.00 92.50 148 ALA A CA 1
ATOM 1112 C C . ALA A 1 148 ? -1.246 5.042 -23.282 1.00 92.50 148 ALA A C 1
ATOM 1114 O O . ALA A 1 148 ? -2.459 5.109 -23.466 1.00 92.50 148 ALA A O 1
ATOM 1115 N N . MET A 1 149 ? -0.376 5.799 -23.960 1.00 88.69 149 MET A N 1
ATOM 1116 C CA . MET A 1 149 ? -0.779 6.794 -24.964 1.00 88.69 149 MET A CA 1
ATOM 1117 C C . MET A 1 149 ? -1.317 6.172 -26.260 1.00 88.69 149 MET A C 1
ATOM 1119 O O . MET A 1 149 ? -2.097 6.800 -26.968 1.00 88.69 149 MET A O 1
ATOM 1123 N N . GLN A 1 150 ? -0.918 4.938 -26.579 1.00 84.00 150 GLN A N 1
ATOM 1124 C CA . GLN A 1 150 ? -1.388 4.220 -27.768 1.00 84.00 150 GLN A CA 1
ATOM 1125 C C . GLN A 1 150 ? -2.755 3.550 -27.582 1.00 84.00 150 GLN A C 1
ATOM 1127 O O . GLN A 1 150 ? -3.353 3.093 -28.562 1.00 84.00 150 GLN A O 1
ATOM 1132 N N . ARG A 1 151 ? -3.278 3.473 -26.351 1.00 65.88 151 ARG A N 1
ATOM 1133 C CA . ARG A 1 151 ? -4.613 2.917 -26.121 1.00 65.88 151 ARG A CA 1
ATOM 1134 C C . ARG A 1 151 ? -5.672 3.890 -26.620 1.00 65.88 151 ARG A C 1
ATOM 1136 O O . ARG A 1 151 ? -5.812 4.991 -26.103 1.00 65.88 151 ARG A O 1
ATOM 1143 N N . LYS A 1 152 ? -6.460 3.448 -27.599 1.00 56.28 152 LYS A N 1
ATOM 1144 C CA . LYS A 1 152 ? -7.743 4.082 -27.905 1.00 56.28 152 LYS A CA 1
ATOM 1145 C C . LYS A 1 152 ? -8.697 3.813 -26.744 1.00 56.28 152 LYS A C 1
ATOM 1147 O O . LYS A 1 152 ? -8.729 2.689 -26.236 1.00 56.28 152 LYS A O 1
ATOM 1152 N N . GLU A 1 153 ? -9.458 4.824 -26.326 1.00 50.03 153 GLU A N 1
ATOM 1153 C CA . GLU A 1 153 ? -10.589 4.591 -25.429 1.00 50.03 153 GLU A CA 1
ATOM 1154 C C . GLU A 1 153 ? -11.496 3.516 -26.045 1.00 50.03 153 GLU A C 1
ATOM 1156 O O . GLU A 1 153 ? -11.698 3.518 -27.265 1.00 50.03 153 GLU A O 1
ATOM 1161 N N . PRO A 1 154 ? -12.029 2.575 -25.250 1.00 48.09 154 PRO A N 1
ATOM 1162 C CA . PRO A 1 154 ? -13.048 1.678 -25.759 1.00 48.09 154 PRO A CA 1
ATOM 1163 C C . PRO A 1 154 ? -14.247 2.516 -26.229 1.00 48.09 154 PRO A C 1
ATOM 1165 O O . PRO A 1 154 ? -14.812 3.300 -25.459 1.00 48.09 154 PRO A O 1
ATOM 1168 N N . GLU A 1 155 ? -14.639 2.353 -27.496 1.00 46.84 155 GLU A N 1
ATOM 1169 C CA . GLU A 1 155 ? -15.934 2.835 -27.976 1.00 46.84 155 GLU A CA 1
ATOM 1170 C C . GLU A 1 155 ? -17.000 2.193 -27.082 1.00 46.84 155 GLU A C 1
ATOM 1172 O O . GLU A 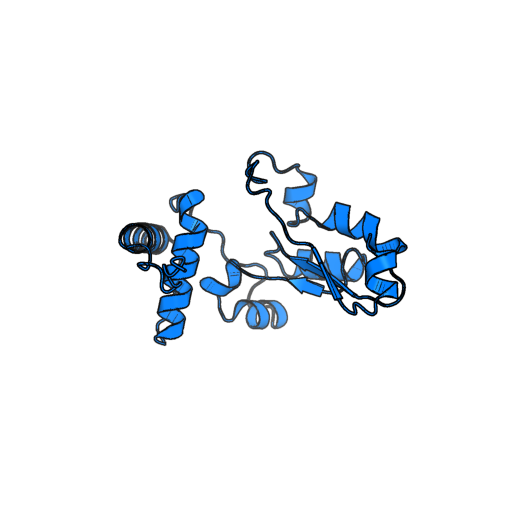1 155 ? -17.091 0.970 -26.974 1.00 46.84 155 GLU A O 1
ATOM 1177 N N . HIS A 1 156 ? -17.706 3.022 -26.317 1.00 50.34 156 HIS A N 1
ATOM 1178 C CA . HIS A 1 156 ? -18.532 2.580 -25.201 1.00 50.34 156 HIS A CA 1
ATOM 1179 C C . HIS A 1 156 ? -19.569 1.528 -25.626 1.00 50.34 156 HIS A C 1
ATOM 1181 O O . HIS A 1 156 ? -20.409 1.784 -26.485 1.00 50.34 156 HIS A O 1
ATOM 1187 N N . GLY A 1 157 ? -19.575 0.381 -24.943 1.00 46.53 157 GLY A N 1
ATOM 1188 C CA . GLY A 1 157 ? -20.705 -0.548 -24.897 1.00 46.53 157 GLY A CA 1
ATOM 1189 C C . GLY A 1 157 ? -21.705 -0.116 -23.825 1.00 46.53 157 GLY A C 1
ATOM 1190 O O . GLY A 1 157 ? -21.773 -0.724 -22.762 1.00 46.53 157 GLY A O 1
ATOM 1191 N N . GLY A 1 158 ? -22.436 0.965 -24.089 1.00 39.38 158 GLY A N 1
ATOM 1192 C CA . GLY A 1 158 ? -23.560 1.430 -23.279 1.00 39.38 158 GLY A CA 1
ATOM 1193 C C . GLY A 1 158 ? -24.590 2.058 -24.208 1.00 39.38 158 GLY A C 1
ATOM 1194 O O . GLY A 1 158 ? -24.293 3.049 -24.870 1.00 39.38 158 GLY A O 1
ATOM 1195 N N . GLU A 1 159 ? -25.747 1.414 -24.318 1.00 40.69 159 GLU A N 1
ATOM 1196 C CA . GLU A 1 159 ? -26.821 1.687 -25.275 1.00 40.69 159 GLU A CA 1
ATOM 1197 C C . GLU A 1 159 ? -27.118 3.184 -25.456 1.00 40.69 159 GLU A C 1
ATOM 1199 O O . GLU A 1 159 ? -27.527 3.886 -24.530 1.00 40.69 159 GLU A O 1
ATOM 1204 N N . LYS A 1 160 ? -26.983 3.663 -26.697 1.00 41.91 160 LYS A N 1
ATOM 1205 C CA . LYS A 1 160 ? -27.720 4.834 -27.174 1.00 41.91 160 LYS A CA 1
ATOM 1206 C C . LYS A 1 160 ? -29.049 4.357 -27.744 1.00 41.91 160 LYS A C 1
ATOM 1208 O O . LYS A 1 160 ? -29.209 4.347 -28.954 1.00 41.91 160 LYS A O 1
ATOM 1213 N N . ASP A 1 161 ? -29.989 4.011 -26.876 1.00 42.25 161 ASP A N 1
ATOM 1214 C CA . ASP A 1 161 ? -31.403 3.981 -27.248 1.00 42.25 161 ASP A CA 1
ATOM 1215 C C . ASP A 1 161 ? -32.224 4.709 -26.182 1.00 42.25 161 ASP A C 1
ATOM 1217 O O . ASP A 1 161 ? -32.838 4.136 -25.289 1.00 42.25 161 ASP A O 1
ATOM 1221 N N . GLN A 1 162 ? -32.236 6.036 -26.301 1.00 43.66 162 GLN A N 1
ATOM 1222 C CA . GLN A 1 162 ? -33.384 6.839 -25.896 1.00 43.66 162 GLN A CA 1
ATOM 1223 C C . GLN A 1 162 ? -34.026 7.410 -27.156 1.00 43.66 162 GLN A C 1
ATOM 1225 O O . GLN A 1 162 ? -33.792 8.552 -27.550 1.00 43.66 162 GLN A O 1
ATOM 1230 N N . LYS A 1 163 ? -34.851 6.578 -27.788 1.00 36.72 163 LYS A N 1
ATOM 1231 C CA . LYS A 1 163 ? -36.052 7.014 -28.494 1.00 36.72 163 LYS A CA 1
ATOM 1232 C C . LYS A 1 163 ? -37.152 5.999 -28.221 1.00 36.72 163 LYS A C 1
ATOM 1234 O O . LYS A 1 163 ? -37.167 4.947 -28.849 1.00 36.72 163 LYS A O 1
ATOM 1239 N N . LEU A 1 164 ? -38.033 6.347 -27.286 1.00 35.75 164 LEU A N 1
ATOM 1240 C CA . LEU A 1 164 ? -39.497 6.316 -27.393 1.00 35.75 164 LEU A CA 1
ATOM 1241 C C . LEU A 1 164 ? -40.089 6.971 -26.141 1.00 35.75 164 LEU A C 1
ATOM 1243 O O . LEU A 1 164 ? -39.689 6.575 -25.026 1.00 35.75 164 LEU A O 1
#